Protein AF-A0A150IPW1-F1 (afdb_monomer_lite)

Secondary structure (DSSP, 8-state):
-PEEEEEEEEEEE-TT---HHHHHHHHHHHHHHHHHHHTT--TT--HHHHHHTT-HHHHHHHHHHHHHHHHHHHHS-S---EEEETTTEEEE-EEEEEEEEEE-SSS-EEEEEEEEEEEEEEEEE-SSEEEEEE-TT---EEEEESS-TTTTEEEEEE-

pLDDT: mean 78.77, std 11.27, range [52.78, 92.62]

Structure (mmCIF, N/CA/C/O backbone):
data_AF-A0A150IPW1-F1
#
_entry.id   AF-A0A150IPW1-F1
#
loop_
_atom_site.group_PDB
_atom_site.id
_atom_site.type_symbol
_atom_site.label_atom_id
_atom_site.label_alt_id
_atom_site.label_comp_id
_atom_site.label_asym_id
_atom_site.label_entity_id
_atom_site.label_seq_id
_atom_site.pdbx_PDB_ins_code
_atom_site.Cartn_x
_atom_site.Cartn_y
_atom_site.Cartn_z
_atom_site.occupancy
_atom_site.B_iso_or_equiv
_atom_site.auth_seq_id
_atom_site.auth_comp_id
_atom_site.auth_asym_id
_atom_site.auth_atom_id
_atom_site.pdbx_PDB_model_num
ATOM 1 N N . MET A 1 1 ? 1.765 9.996 -29.558 1.00 56.78 1 MET A N 1
ATOM 2 C CA . MET A 1 1 ? 1.864 10.833 -28.348 1.00 56.78 1 MET A CA 1
ATOM 3 C C . MET A 1 1 ? 2.289 9.895 -27.241 1.00 56.78 1 MET A C 1
ATOM 5 O O . MET A 1 1 ? 1.583 8.920 -27.007 1.00 56.78 1 MET A O 1
ATOM 9 N N . ASP A 1 2 ? 3.476 10.109 -26.688 1.00 58.66 2 ASP A N 1
ATOM 10 C CA . ASP A 1 2 ? 4.052 9.239 -25.663 1.00 58.66 2 ASP A CA 1
ATOM 11 C C . ASP A 1 2 ? 3.204 9.329 -24.389 1.00 58.66 2 ASP A C 1
ATOM 13 O O . ASP A 1 2 ? 2.914 10.430 -23.921 1.00 58.66 2 ASP A O 1
ATOM 17 N N . LYS A 1 3 ? 2.760 8.182 -23.863 1.00 66.31 3 LYS A N 1
ATOM 18 C CA . LYS A 1 3 ? 1.905 8.120 -22.671 1.00 66.31 3 LYS A CA 1
ATOM 19 C C . LYS A 1 3 ? 2.767 7.882 -21.440 1.00 66.31 3 LYS A C 1
ATOM 21 O O . LYS A 1 3 ? 3.533 6.916 -21.414 1.00 66.31 3 LYS A O 1
ATOM 26 N N . ILE A 1 4 ? 2.628 8.734 -20.427 1.00 69.56 4 ILE A N 1
ATOM 27 C CA . ILE A 1 4 ? 3.291 8.516 -19.139 1.00 69.56 4 ILE A CA 1
ATOM 28 C C . ILE A 1 4 ? 2.488 7.465 -18.391 1.00 69.56 4 ILE A C 1
ATOM 30 O O . ILE A 1 4 ? 1.262 7.573 -18.271 1.00 69.56 4 ILE A O 1
ATOM 34 N N . ILE A 1 5 ? 3.181 6.461 -17.871 1.00 71.56 5 ILE A N 1
ATOM 35 C CA . ILE A 1 5 ? 2.566 5.456 -17.021 1.00 71.56 5 ILE A CA 1
ATOM 36 C C . ILE A 1 5 ? 3.050 5.569 -15.586 1.00 71.56 5 ILE A C 1
ATOM 38 O O . ILE A 1 5 ? 4.185 5.958 -15.311 1.00 71.56 5 ILE A O 1
ATOM 42 N N . ARG A 1 6 ? 2.161 5.200 -14.666 1.00 73.81 6 ARG A N 1
ATOM 43 C CA . ARG A 1 6 ? 2.522 4.942 -13.275 1.00 73.81 6 ARG A CA 1
ATOM 44 C C . ARG A 1 6 ? 2.499 3.455 -13.022 1.00 73.81 6 ARG A C 1
ATOM 46 O O . ARG A 1 6 ? 1.514 2.825 -13.381 1.00 73.81 6 ARG A O 1
ATOM 53 N N . LEU A 1 7 ? 3.557 2.937 -12.415 1.00 76.25 7 LEU A N 1
ATOM 54 C CA . LEU A 1 7 ? 3.604 1.570 -11.904 1.00 76.25 7 LEU A CA 1
ATOM 55 C C . LEU A 1 7 ? 3.511 1.629 -10.394 1.00 76.25 7 LEU A C 1
ATOM 57 O O . LEU A 1 7 ? 4.289 2.372 -9.794 1.00 76.25 7 LEU A O 1
ATOM 61 N N . SER A 1 8 ? 2.586 0.865 -9.820 1.00 75.62 8 SER A N 1
ATOM 62 C CA . SER A 1 8 ? 2.391 0.788 -8.375 1.00 75.62 8 SER A CA 1
ATOM 63 C C . SER A 1 8 ? 2.956 -0.519 -7.816 1.00 75.62 8 SER A C 1
ATOM 65 O O . SER A 1 8 ? 2.788 -1.561 -8.442 1.00 75.62 8 SER A O 1
ATOM 67 N N . LYS A 1 9 ? 3.594 -0.473 -6.641 1.00 80.88 9 LYS A N 1
ATOM 68 C CA . LYS A 1 9 ? 3.971 -1.654 -5.847 1.00 80.88 9 LYS A CA 1
ATOM 69 C C . LYS A 1 9 ? 3.305 -1.570 -4.479 1.00 80.88 9 LYS A C 1
ATOM 71 O O . LYS A 1 9 ? 3.422 -0.543 -3.805 1.00 80.88 9 LYS A O 1
ATOM 76 N N . CYS A 1 10 ? 2.644 -2.650 -4.077 1.00 83.94 10 CYS A N 1
ATOM 77 C CA . CYS A 1 10 ? 2.039 -2.786 -2.755 1.00 83.94 10 CYS A CA 1
ATOM 78 C C . CYS A 1 10 ? 2.985 -3.548 -1.819 1.00 83.94 10 CYS A C 1
ATOM 80 O O . CYS A 1 10 ? 3.510 -4.601 -2.185 1.00 83.94 10 CYS A O 1
ATOM 82 N N . ILE A 1 11 ? 3.197 -3.019 -0.615 1.00 86.31 11 ILE A N 1
ATOM 83 C CA . ILE A 1 11 ? 3.990 -3.662 0.437 1.00 86.31 11 ILE A CA 1
ATOM 84 C C . ILE A 1 11 ? 3.120 -3.792 1.670 1.00 86.31 11 ILE A C 1
ATOM 86 O O . ILE A 1 11 ? 2.723 -2.786 2.257 1.00 86.31 11 ILE A O 1
ATOM 90 N N . GLU A 1 12 ? 2.846 -5.030 2.057 1.00 89.19 12 GLU A N 1
ATOM 91 C CA . GLU A 1 12 ? 2.104 -5.328 3.271 1.00 89.19 12 GLU A CA 1
ATOM 92 C C . GLU A 1 12 ? 3.043 -5.300 4.483 1.00 89.19 12 GLU A C 1
ATOM 94 O O . GLU A 1 12 ? 4.062 -5.992 4.526 1.00 89.19 12 GLU A O 1
ATOM 99 N N . LEU A 1 13 ? 2.685 -4.495 5.478 1.00 91.25 13 LEU A N 1
ATOM 100 C CA . LEU A 1 13 ? 3.299 -4.465 6.793 1.00 91.25 13 LEU A CA 1
ATOM 101 C C . LEU A 1 13 ? 2.331 -5.060 7.809 1.00 91.25 13 LEU A C 1
ATOM 103 O O . LEU A 1 13 ? 1.202 -4.594 7.959 1.00 91.25 13 LEU A O 1
ATOM 107 N N . ASN A 1 14 ? 2.807 -6.050 8.552 1.00 92.62 14 ASN A N 1
ATOM 108 C CA . ASN A 1 14 ? 2.062 -6.684 9.627 1.00 92.62 14 ASN A CA 1
ATOM 109 C C . ASN A 1 14 ? 3.002 -7.009 10.797 1.00 92.62 14 ASN A C 1
ATOM 111 O O . ASN A 1 14 ? 4.225 -6.858 10.710 1.00 92.62 14 ASN A O 1
ATOM 115 N N . GLN A 1 15 ? 2.432 -7.490 11.898 1.00 89.81 15 GLN A N 1
ATOM 116 C CA . GLN A 1 15 ? 3.176 -7.806 13.123 1.00 89.81 15 GLN A CA 1
ATOM 117 C C . GLN A 1 15 ? 4.292 -8.853 12.959 1.00 89.81 15 GLN A C 1
ATOM 119 O O . GLN A 1 15 ? 5.181 -8.929 13.804 1.00 89.81 15 GLN A O 1
ATOM 124 N N . ASN A 1 16 ? 4.260 -9.661 11.895 1.00 91.69 16 ASN A N 1
ATOM 125 C CA . ASN A 1 16 ? 5.205 -10.756 11.678 1.00 91.69 16 ASN A CA 1
ATOM 126 C C . ASN A 1 16 ? 6.414 -10.347 10.824 1.00 91.69 16 ASN A C 1
ATOM 128 O O . ASN A 1 16 ? 7.266 -11.192 10.535 1.00 91.69 16 ASN A O 1
ATOM 132 N N . ILE A 1 17 ? 6.504 -9.081 10.404 1.00 90.00 17 ILE A N 1
ATOM 133 C CA . ILE A 1 17 ? 7.555 -8.629 9.496 1.00 90.00 17 ILE A CA 1
ATOM 134 C C . ILE A 1 17 ? 8.944 -8.738 10.143 1.00 90.00 17 ILE A C 1
ATOM 136 O O . ILE A 1 17 ? 9.175 -8.273 11.257 1.00 90.00 17 ILE A O 1
ATOM 140 N N . GLN A 1 18 ? 9.877 -9.376 9.433 1.00 89.88 18 GLN A N 1
ATOM 141 C CA . GLN A 1 18 ? 11.227 -9.671 9.941 1.00 89.88 18 GLN A CA 1
ATOM 142 C C . GLN A 1 18 ? 12.284 -8.672 9.457 1.00 89.88 18 GLN A C 1
ATOM 144 O O . GLN A 1 18 ? 13.414 -8.675 9.939 1.00 89.88 18 GLN A O 1
ATOM 149 N N . ILE A 1 19 ? 11.942 -7.820 8.486 1.00 89.06 19 ILE A N 1
ATOM 150 C CA . ILE A 1 19 ? 12.855 -6.815 7.942 1.00 89.06 19 ILE A CA 1
ATOM 151 C C . ILE A 1 19 ? 12.887 -5.628 8.921 1.00 89.06 19 ILE A C 1
ATOM 153 O O . ILE A 1 19 ? 11.866 -4.952 9.063 1.00 89.06 19 ILE A O 1
ATOM 157 N N . PRO A 1 20 ? 14.027 -5.315 9.574 1.00 88.56 20 PRO A N 1
ATOM 158 C CA . PRO A 1 20 ? 14.057 -4.360 10.689 1.00 88.56 20 PRO A CA 1
ATOM 159 C C . PRO A 1 20 ? 13.527 -2.960 10.352 1.00 88.56 20 PRO A C 1
ATOM 161 O O . PRO A 1 20 ? 12.839 -2.341 11.162 1.00 88.56 20 PRO A O 1
A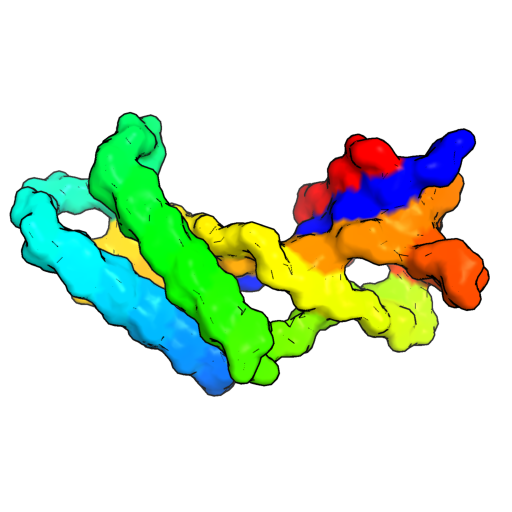TOM 164 N N . ALA A 1 21 ? 13.811 -2.457 9.146 1.00 85.94 21 ALA A N 1
ATOM 165 C CA . ALA A 1 21 ? 13.347 -1.138 8.717 1.00 85.94 21 ALA A CA 1
ATOM 166 C C . ALA A 1 21 ? 11.816 -1.092 8.544 1.00 85.94 21 ALA A C 1
ATOM 168 O O . ALA A 1 21 ? 11.158 -0.170 9.027 1.00 85.94 21 ALA A O 1
ATOM 169 N N . GLN A 1 22 ? 11.244 -2.137 7.940 1.00 88.56 22 GLN A N 1
ATOM 170 C CA . GLN A 1 22 ? 9.799 -2.305 7.786 1.00 88.56 22 GLN A CA 1
ATOM 171 C C . GLN A 1 22 ? 9.113 -2.534 9.140 1.00 88.56 22 GLN A C 1
ATOM 173 O O . GLN A 1 22 ? 8.045 -1.981 9.387 1.00 88.56 22 GLN A O 1
ATOM 178 N N . GLN A 1 23 ? 9.755 -3.268 10.054 1.00 90.56 23 GLN A N 1
ATOM 179 C CA . GLN A 1 23 ? 9.259 -3.487 11.413 1.00 90.56 23 GLN A CA 1
ATOM 180 C C . GLN A 1 23 ? 9.208 -2.189 12.228 1.00 90.56 23 GLN A C 1
ATOM 182 O O . GLN A 1 23 ? 8.222 -1.915 12.909 1.00 90.56 23 GLN A O 1
ATOM 187 N N . SER A 1 24 ? 10.253 -1.363 12.140 1.00 89.12 24 SER A N 1
ATOM 188 C CA . SER A 1 24 ? 10.293 -0.048 12.790 1.00 89.12 24 SER A CA 1
ATOM 189 C C . SER A 1 24 ? 9.176 0.869 12.280 1.00 89.12 24 SER A C 1
ATOM 191 O O . SER A 1 24 ? 8.467 1.502 13.0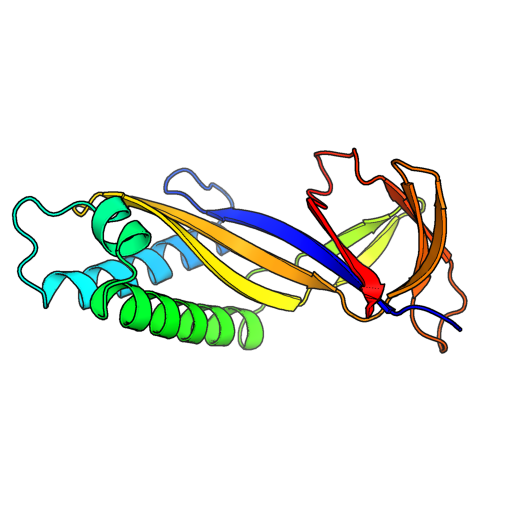71 1.00 89.12 24 SER A O 1
ATOM 193 N N . LEU A 1 25 ? 8.966 0.886 10.958 1.00 89.69 25 LEU A N 1
ATOM 194 C CA . LEU A 1 25 ? 7.871 1.632 10.344 1.00 89.69 25 LEU A CA 1
ATOM 195 C C . LEU A 1 25 ? 6.505 1.117 10.815 1.00 89.69 25 LEU A C 1
ATOM 197 O O . LEU A 1 25 ? 5.689 1.917 11.267 1.00 89.69 25 LEU A O 1
ATOM 201 N N . TYR A 1 26 ? 6.282 -0.200 10.782 1.00 91.19 26 TYR A N 1
ATOM 202 C CA . TYR A 1 26 ? 5.059 -0.834 11.279 1.00 91.19 26 TYR A CA 1
ATOM 203 C C . TYR A 1 26 ? 4.752 -0.414 12.721 1.00 91.19 26 TYR A C 1
ATOM 205 O O . TYR A 1 26 ? 3.692 0.150 12.986 1.00 91.19 26 TYR A O 1
ATOM 213 N N . ASN A 1 27 ? 5.704 -0.602 13.639 1.00 90.56 27 ASN A N 1
ATOM 214 C CA . ASN A 1 27 ? 5.529 -0.274 15.056 1.00 90.56 27 ASN A CA 1
ATOM 215 C C . ASN A 1 27 ? 5.138 1.192 15.267 1.00 90.56 27 ASN A C 1
ATOM 217 O O . ASN A 1 27 ? 4.308 1.507 16.118 1.00 90.56 27 ASN A O 1
ATOM 221 N N . THR A 1 28 ? 5.722 2.092 14.479 1.00 90.31 28 THR A N 1
ATOM 222 C CA . THR A 1 28 ? 5.420 3.516 14.592 1.00 90.31 28 THR A CA 1
ATOM 223 C C . THR A 1 28 ? 4.009 3.836 14.104 1.00 90.31 28 THR A C 1
ATOM 225 O O . THR A 1 28 ? 3.262 4.516 14.803 1.00 90.31 28 THR A O 1
ATOM 228 N N . LEU A 1 29 ? 3.605 3.296 12.951 1.00 90.12 29 LEU A N 1
ATOM 229 C CA . LEU A 1 29 ? 2.257 3.503 12.413 1.00 90.12 29 LEU A CA 1
ATOM 230 C C . LEU A 1 29 ? 1.173 2.910 13.329 1.00 90.12 29 LEU A C 1
ATOM 232 O O . LEU A 1 29 ? 0.139 3.542 13.539 1.00 90.12 29 LEU A O 1
ATOM 236 N N . ILE A 1 30 ? 1.424 1.743 13.932 1.00 90.25 30 ILE A N 1
ATOM 237 C CA . ILE A 1 30 ? 0.534 1.138 14.938 1.00 90.25 30 ILE A CA 1
ATOM 238 C C . ILE A 1 30 ? 0.366 2.034 16.166 1.00 90.25 30 ILE A C 1
ATOM 240 O O . ILE A 1 30 ? -0.735 2.133 16.712 1.00 90.25 30 ILE A O 1
ATOM 244 N N . ASN A 1 31 ? 1.437 2.685 16.617 1.00 89.19 31 ASN A N 1
ATOM 245 C CA . ASN A 1 31 ? 1.361 3.593 17.757 1.00 89.19 31 ASN A CA 1
ATOM 246 C C . ASN A 1 31 ? 0.513 4.830 17.439 1.00 89.19 31 ASN A C 1
ATOM 248 O O . ASN A 1 31 ? -0.340 5.189 18.248 1.00 89.19 31 ASN A O 1
ATOM 252 N N . GLU A 1 32 ? 0.684 5.432 16.260 1.00 87.88 32 GLU A N 1
ATOM 253 C CA . GLU A 1 32 ? -0.135 6.574 15.825 1.00 87.88 32 GLU A CA 1
ATOM 254 C C . GLU A 1 32 ? -1.617 6.200 15.703 1.00 87.88 32 GLU A C 1
ATOM 256 O O . GLU A 1 32 ? -2.487 6.909 16.216 1.00 87.88 32 GLU A O 1
ATOM 261 N N . LEU A 1 33 ? -1.906 5.035 15.105 1.00 87.50 33 LEU A N 1
ATOM 262 C CA . LEU A 1 33 ? -3.253 4.461 15.065 1.00 87.50 33 LEU A CA 1
ATOM 263 C C . LEU A 1 33 ? -3.849 4.377 16.469 1.00 87.50 33 LEU A C 1
ATOM 265 O O . LEU A 1 33 ? -4.919 4.926 16.724 1.00 87.50 33 LEU A O 1
ATOM 269 N N . ARG A 1 34 ? -3.135 3.736 17.399 1.00 85.56 34 ARG A N 1
ATOM 270 C CA . ARG A 1 34 ? -3.598 3.512 18.772 1.00 85.56 34 ARG A CA 1
ATOM 271 C C . ARG A 1 34 ? -3.880 4.810 19.519 1.00 85.56 34 ARG A C 1
ATOM 273 O O . ARG A 1 34 ? -4.896 4.895 20.210 1.00 85.56 34 ARG A O 1
ATOM 280 N N . VAL A 1 35 ? -2.991 5.797 19.406 1.00 84.69 35 VAL A N 1
ATOM 281 C CA . VAL A 1 35 ? -3.149 7.104 20.061 1.00 84.69 35 VAL A CA 1
ATOM 282 C C . VAL A 1 35 ? -4.404 7.797 19.552 1.00 84.69 35 VAL A C 1
ATOM 284 O O . VAL A 1 35 ? -5.233 8.213 20.361 1.00 84.69 35 VAL A O 1
ATOM 287 N N . GLY A 1 36 ? -4.578 7.869 18.231 1.00 81.31 36 GLY A N 1
ATOM 288 C CA . GLY A 1 36 ? -5.750 8.515 17.651 1.00 81.31 36 GLY A CA 1
ATOM 289 C C . GLY A 1 36 ? -7.046 7.815 18.063 1.00 81.31 36 GLY A C 1
ATOM 290 O O . GLY A 1 36 ? -7.988 8.451 18.515 1.00 81.31 36 GLY A O 1
ATOM 291 N N . ILE A 1 37 ? -7.062 6.488 18.014 1.00 80.50 37 ILE A N 1
ATOM 292 C CA . ILE A 1 37 ? -8.214 5.634 18.319 1.00 80.50 37 ILE A CA 1
ATOM 293 C C . ILE A 1 37 ? -8.642 5.677 19.789 1.00 80.50 37 ILE A C 1
ATOM 295 O O . ILE A 1 37 ? -9.838 5.739 20.085 1.00 80.50 37 ILE A O 1
ATOM 299 N N . SER A 1 38 ? -7.682 5.671 20.718 1.00 76.38 38 SER A N 1
ATOM 300 C CA . SER A 1 38 ? -7.964 5.673 22.162 1.00 76.38 38 SER A CA 1
ATOM 301 C C . SER A 1 38 ? -8.744 6.920 22.602 1.00 76.38 38 SER A C 1
ATOM 303 O O . SER A 1 38 ? -9.448 6.881 23.610 1.00 76.38 38 SER A O 1
ATOM 305 N N . GLY A 1 39 ? -8.678 8.010 21.829 1.00 72.50 39 GLY A N 1
ATOM 306 C CA . GLY A 1 39 ? -9.448 9.232 22.061 1.00 72.50 39 GLY A CA 1
ATOM 307 C C . GLY A 1 39 ? -10.947 9.137 21.740 1.00 72.50 39 GLY A C 1
ATOM 308 O O . GLY A 1 39 ? -11.686 10.056 22.086 1.00 72.50 39 GLY A O 1
ATOM 309 N N . HIS A 1 40 ? -11.423 8.056 21.107 1.00 72.19 40 HIS A N 1
ATOM 310 C CA . HIS A 1 40 ? -12.754 8.007 20.484 1.00 72.19 40 HIS A CA 1
ATOM 311 C C . HIS A 1 40 ? -13.759 7.007 21.088 1.00 72.19 40 HIS A C 1
ATOM 313 O O . HIS A 1 40 ? -14.722 6.687 20.408 1.00 72.19 40 HIS A O 1
ATOM 319 N N . ASN A 1 41 ? -13.585 6.520 22.329 1.00 69.56 41 ASN A N 1
ATOM 320 C CA . ASN A 1 41 ? -14.501 5.584 23.031 1.00 69.56 41 ASN A CA 1
ATOM 321 C C . ASN A 1 41 ? -15.271 4.611 22.102 1.00 69.56 41 ASN A C 1
ATOM 323 O O . ASN A 1 41 ? -16.463 4.773 21.842 1.00 69.56 41 ASN A O 1
ATOM 327 N N . LEU A 1 42 ? -14.565 3.601 21.591 1.00 75.44 42 LEU A N 1
ATOM 328 C CA . LEU A 1 42 ? -15.018 2.754 20.481 1.00 75.44 42 LEU A CA 1
ATOM 329 C C . LEU A 1 42 ? -15.493 1.363 20.926 1.00 75.44 42 LEU A C 1
ATOM 331 O O . LEU A 1 42 ? -15.278 0.374 20.226 1.00 75.44 42 LEU A O 1
ATOM 335 N N . VAL A 1 43 ? -16.118 1.265 22.103 1.00 73.94 43 VAL A N 1
ATOM 336 C CA . VAL A 1 43 ? -16.604 -0.013 22.650 1.00 73.94 43 VAL A CA 1
ATOM 337 C C . VAL A 1 43 ? -17.504 -0.722 21.629 1.00 73.94 43 VAL A C 1
ATOM 339 O O . VAL A 1 43 ? -18.478 -0.148 21.150 1.00 73.94 43 VAL A O 1
ATOM 342 N N . ASN A 1 44 ? -17.176 -1.978 21.310 1.00 71.50 44 ASN A N 1
ATOM 343 C CA . ASN A 1 44 ? -17.851 -2.824 20.313 1.00 71.50 44 ASN A CA 1
ATOM 344 C C . ASN A 1 44 ? -17.823 -2.308 18.860 1.00 71.50 44 ASN A C 1
ATOM 346 O O . ASN A 1 44 ? -18.568 -2.821 18.025 1.00 71.50 44 ASN A O 1
ATOM 350 N N . SER A 1 45 ? -16.982 -1.326 18.533 1.00 76.25 45 SER A N 1
ATOM 351 C CA . SER A 1 45 ? -16.746 -0.950 17.138 1.00 76.25 45 SER A CA 1
ATOM 352 C C . SER A 1 45 ? -15.778 -1.928 16.463 1.00 76.25 45 SER A C 1
ATOM 354 O O . SER A 1 45 ? -15.022 -2.628 17.129 1.00 76.25 45 SER A O 1
ATOM 356 N N . THR A 1 46 ? -15.751 -1.960 15.132 1.00 83.81 46 THR A N 1
ATOM 357 C CA . THR A 1 46 ? -14.752 -2.678 14.316 1.00 83.81 46 THR A CA 1
ATOM 358 C C . THR A 1 46 ? -14.215 -1.725 13.259 1.00 83.81 46 THR A C 1
ATOM 360 O O . THR A 1 46 ? -15.005 -0.978 12.676 1.00 83.81 46 THR A O 1
ATOM 363 N N . TRP A 1 47 ? -12.907 -1.742 12.989 1.00 85.75 47 TRP A N 1
ATOM 364 C CA . TRP A 1 47 ? -12.281 -0.843 12.011 1.00 85.75 47 TRP A CA 1
ATOM 365 C C . TRP A 1 47 ? -12.983 -0.874 10.645 1.00 85.75 47 TRP A C 1
ATOM 367 O O . TRP A 1 47 ? -13.311 0.172 10.084 1.00 85.75 47 TRP A O 1
ATOM 377 N N . GLU A 1 48 ? -13.322 -2.077 10.180 1.00 87.50 48 GLU A N 1
ATOM 378 C CA . GLU A 1 48 ? -14.010 -2.325 8.911 1.00 87.50 48 GLU A CA 1
ATOM 379 C C . GLU A 1 48 ? -15.344 -1.564 8.780 1.00 87.50 48 GLU A C 1
ATOM 381 O O . GLU A 1 48 ? -15.682 -1.071 7.706 1.00 87.50 48 GLU A O 1
ATOM 386 N N . LEU A 1 49 ? -16.088 -1.371 9.878 1.00 87.00 49 LEU A N 1
ATOM 387 C CA . LEU A 1 49 ? -17.319 -0.568 9.863 1.00 87.00 49 LEU A CA 1
ATOM 388 C C . LEU A 1 49 ? -17.021 0.912 9.608 1.00 87.00 49 LEU A C 1
ATOM 390 O O . LEU A 1 49 ? -17.689 1.536 8.785 1.00 87.00 49 LEU A O 1
ATOM 394 N N . HIS A 1 50 ? -16.012 1.476 10.276 1.00 88.06 50 HIS A N 1
ATOM 395 C CA . HIS A 1 50 ? -15.626 2.876 10.084 1.00 88.06 50 HIS A CA 1
ATOM 396 C C . HIS A 1 50 ? -15.089 3.142 8.677 1.00 88.06 50 HIS A C 1
ATOM 398 O O . HIS A 1 50 ? -15.401 4.182 8.092 1.00 88.06 50 HIS A O 1
ATOM 404 N N . LYS A 1 51 ? -14.335 2.182 8.131 1.00 88.75 51 LYS A N 1
ATOM 405 C CA . LYS A 1 51 ? -13.850 2.185 6.750 1.00 88.75 51 LYS A CA 1
ATOM 406 C C . LYS A 1 51 ? -15.012 2.160 5.756 1.00 88.75 51 LYS A C 1
ATOM 408 O O . LYS A 1 51 ? -15.129 3.072 4.941 1.00 88.75 51 LYS A O 1
ATOM 413 N N . ASN A 1 52 ? -15.924 1.192 5.880 1.00 89.81 52 ASN A N 1
ATOM 414 C CA . ASN A 1 52 ? -17.069 1.041 4.973 1.00 89.81 52 ASN A CA 1
ATOM 415 C C . ASN A 1 52 ? -18.052 2.216 5.034 1.00 89.81 52 ASN A C 1
ATOM 417 O O . ASN A 1 52 ? -18.620 2.607 4.018 1.00 89.81 52 ASN A O 1
ATOM 421 N N . GLN A 1 53 ? -18.237 2.811 6.213 1.00 91.00 53 GLN A N 1
ATOM 422 C CA . GLN A 1 53 ? -19.091 3.988 6.397 1.00 91.00 53 GLN A CA 1
ATOM 423 C C . GLN A 1 53 ? -18.370 5.312 6.109 1.00 91.00 53 GLN A C 1
ATOM 425 O O . GLN A 1 53 ? -19.004 6.366 6.154 1.00 91.00 53 GLN A O 1
ATOM 430 N N . ASN A 1 54 ? -17.065 5.277 5.819 1.00 88.88 54 ASN A N 1
ATOM 431 C CA . ASN A 1 54 ? -16.225 6.447 5.573 1.00 88.88 54 ASN A CA 1
ATOM 432 C C . ASN A 1 54 ? -16.407 7.542 6.645 1.00 88.88 54 ASN A C 1
ATOM 434 O O . ASN A 1 54 ? -16.669 8.713 6.341 1.00 88.88 54 ASN A O 1
ATOM 438 N N . THR A 1 55 ? -16.330 7.138 7.914 1.00 90.19 55 THR A N 1
ATOM 439 C CA . THR A 1 55 ? -16.559 8.032 9.057 1.00 90.19 55 THR A CA 1
ATOM 440 C C . THR A 1 55 ? -15.478 9.110 9.159 1.00 90.19 55 THR A C 1
ATOM 442 O O . THR A 1 55 ? -14.375 8.969 8.628 1.00 90.19 55 THR A O 1
ATOM 445 N N . ASP A 1 56 ? -15.760 10.197 9.881 1.00 89.31 56 ASP A N 1
ATOM 446 C CA . ASP A 1 56 ? -14.774 11.269 10.088 1.00 89.31 56 ASP A CA 1
ATOM 447 C C . ASP A 1 56 ? -13.535 10.776 10.841 1.00 89.31 56 ASP A C 1
ATOM 449 O O . ASP A 1 56 ? -12.416 11.180 10.526 1.00 89.31 56 ASP A O 1
ATOM 453 N N . LEU A 1 57 ? -13.722 9.824 11.761 1.00 86.56 57 LEU A N 1
ATOM 454 C CA . LEU A 1 57 ? -12.631 9.110 12.417 1.00 86.56 57 LEU A CA 1
ATOM 455 C C . LEU A 1 57 ? -11.710 8.428 11.396 1.00 86.56 57 LEU A C 1
ATOM 457 O O . LEU A 1 57 ? -10.499 8.646 11.414 1.00 86.56 57 LEU A O 1
ATOM 461 N N . TYR A 1 58 ? -12.286 7.637 10.485 1.00 88.56 58 TYR A N 1
ATOM 462 C CA . TYR A 1 58 ? -11.532 6.932 9.448 1.00 88.56 58 TYR A CA 1
ATOM 463 C C . TYR A 1 58 ? -10.757 7.906 8.551 1.00 88.56 58 TYR A C 1
ATOM 465 O O . TYR A 1 58 ? -9.562 7.713 8.318 1.00 88.56 58 TYR A O 1
ATOM 473 N N . LYS A 1 59 ? -11.399 8.992 8.101 1.00 90.44 59 LYS A N 1
ATOM 474 C CA . LYS A 1 59 ? -10.754 10.023 7.270 1.00 90.44 59 LYS A CA 1
ATOM 475 C C . LYS A 1 59 ? -9.604 10.716 7.998 1.00 90.44 59 LYS A C 1
ATOM 477 O O . LYS A 1 59 ? -8.532 10.893 7.415 1.00 90.44 59 LYS A O 1
ATOM 482 N N . SER A 1 60 ? -9.818 11.095 9.259 1.00 89.00 60 SER A N 1
ATOM 483 C CA . SER A 1 60 ? -8.821 11.796 10.073 1.00 89.00 60 SER A CA 1
ATOM 484 C C . SER A 1 60 ? -7.595 10.920 10.318 1.00 89.00 60 SER A C 1
ATOM 486 O O . SER A 1 60 ? -6.474 11.350 10.055 1.00 89.00 60 SER A O 1
ATOM 488 N N . LEU A 1 61 ? -7.799 9.669 10.744 1.00 88.19 61 LEU A N 1
ATOM 489 C CA . LEU A 1 61 ? -6.706 8.722 10.975 1.00 88.19 61 LEU A CA 1
ATOM 490 C C . LEU A 1 61 ? -5.960 8.391 9.684 1.00 88.19 61 LEU A C 1
ATOM 492 O O . LEU A 1 61 ? -4.734 8.423 9.664 1.00 88.19 61 LEU A O 1
ATOM 496 N N . THR A 1 62 ? -6.679 8.142 8.587 1.00 90.25 62 THR A N 1
ATOM 497 C CA . THR A 1 62 ? -6.055 7.877 7.281 1.00 90.25 62 THR A CA 1
ATOM 498 C C . THR A 1 62 ? -5.176 9.045 6.841 1.00 90.25 62 THR A C 1
ATOM 500 O O . THR A 1 62 ? -4.056 8.834 6.378 1.00 90.25 62 THR A O 1
ATOM 503 N N . THR A 1 63 ? -5.653 10.280 7.009 1.00 91.12 63 THR A N 1
ATOM 504 C CA . THR A 1 63 ? -4.891 11.490 6.667 1.00 91.12 63 THR A CA 1
ATOM 505 C C . THR A 1 63 ? -3.626 11.599 7.514 1.00 91.12 63 THR A C 1
ATOM 507 O O . THR A 1 63 ? -2.539 11.815 6.976 1.00 91.12 63 THR A O 1
ATOM 510 N N . GLU A 1 64 ? -3.752 11.406 8.825 1.00 89.88 64 GLU A N 1
ATOM 511 C CA . GLU A 1 64 ? -2.634 11.545 9.754 1.00 89.88 64 GLU A CA 1
ATOM 512 C C . GLU A 1 64 ? -1.570 10.464 9.542 1.00 89.88 64 GLU A C 1
ATOM 514 O O . GLU A 1 64 ? -0.383 10.772 9.441 1.00 89.88 64 GLU A O 1
ATOM 519 N N . LEU A 1 65 ? -1.981 9.210 9.348 1.00 90.62 65 LEU A N 1
ATOM 520 C CA . LEU A 1 65 ? -1.057 8.126 9.028 1.00 90.62 65 LEU A CA 1
ATOM 521 C C . LEU A 1 65 ? -0.310 8.387 7.724 1.00 90.62 65 LEU A C 1
ATOM 523 O O . LEU A 1 65 ? 0.907 8.216 7.673 1.00 90.62 65 LEU A O 1
ATOM 527 N N . ASN A 1 66 ? -1.012 8.827 6.675 1.00 92.31 66 ASN A N 1
ATOM 528 C CA . ASN A 1 66 ? -0.374 9.168 5.405 1.00 92.31 66 ASN A CA 1
ATOM 529 C C . ASN A 1 66 ? 0.650 10.299 5.575 1.00 92.31 66 ASN A C 1
ATOM 531 O O . ASN A 1 66 ? 1.732 10.234 4.994 1.00 92.31 66 ASN A O 1
ATOM 535 N N . ARG A 1 67 ? 0.352 11.303 6.409 1.00 90.69 67 ARG A N 1
ATOM 536 C CA . ARG A 1 67 ? 1.275 12.398 6.745 1.00 90.69 67 ARG A CA 1
ATOM 537 C C . ARG A 1 67 ? 2.521 11.889 7.473 1.00 90.69 67 ARG A C 1
ATOM 539 O O . ARG A 1 67 ? 3.635 12.283 7.118 1.00 90.69 67 ARG A O 1
ATOM 546 N N . VAL A 1 68 ? 2.345 11.024 8.472 1.00 88.94 68 VAL A N 1
ATOM 547 C CA . VAL A 1 68 ? 3.443 10.418 9.241 1.00 88.94 68 VAL A CA 1
ATOM 548 C C . VAL A 1 68 ? 4.317 9.549 8.338 1.00 88.94 68 VAL A C 1
ATOM 550 O O . VAL A 1 68 ? 5.530 9.764 8.279 1.00 88.94 68 VAL A O 1
ATOM 553 N N . ALA A 1 69 ? 3.713 8.635 7.575 1.00 88.81 69 ALA A N 1
ATOM 554 C CA . ALA A 1 69 ? 4.423 7.756 6.650 1.00 88.81 69 ALA A CA 1
ATOM 555 C C . ALA A 1 69 ? 5.191 8.545 5.587 1.00 88.81 69 ALA A C 1
ATOM 557 O O . ALA A 1 69 ? 6.375 8.290 5.378 1.00 88.81 69 ALA A O 1
ATOM 558 N N . PHE A 1 70 ? 4.563 9.555 4.974 1.00 87.31 70 PHE A N 1
ATOM 559 C CA . PHE A 1 70 ? 5.228 10.442 4.021 1.00 87.31 70 PHE A CA 1
ATOM 560 C C . PHE A 1 70 ? 6.460 11.106 4.645 1.00 87.31 70 PHE A C 1
ATOM 562 O O . PHE A 1 70 ? 7.547 11.074 4.072 1.00 87.31 70 PHE A O 1
ATOM 569 N N . GLY A 1 71 ? 6.317 11.659 5.854 1.00 85.00 71 GLY A N 1
ATOM 570 C CA . GLY A 1 71 ? 7.429 12.264 6.582 1.00 85.00 71 GLY A CA 1
ATOM 571 C C . GLY A 1 71 ? 8.567 11.281 6.870 1.00 85.00 71 GLY A C 1
ATOM 572 O O . GLY A 1 71 ? 9.731 11.648 6.721 1.00 85.00 71 GLY A O 1
ATOM 573 N N . MET A 1 72 ? 8.253 10.043 7.251 1.00 82.38 72 MET A N 1
ATOM 574 C CA . MET A 1 72 ? 9.247 9.010 7.563 1.00 82.38 72 MET A CA 1
ATOM 575 C C . MET A 1 72 ? 9.972 8.490 6.326 1.00 82.38 72 MET A C 1
ATOM 577 O O . MET A 1 72 ? 11.187 8.314 6.369 1.00 82.38 72 MET A O 1
ATOM 581 N N . LEU A 1 73 ? 9.242 8.281 5.234 1.00 82.75 73 LEU A N 1
ATOM 582 C CA . LEU A 1 73 ? 9.776 7.750 3.981 1.00 82.75 73 LEU A CA 1
ATOM 583 C C . LEU A 1 73 ? 10.557 8.800 3.183 1.00 82.75 73 LEU A C 1
ATOM 585 O O . LEU A 1 73 ? 11.481 8.443 2.464 1.00 82.75 73 LEU A O 1
ATOM 589 N N . GLN A 1 74 ? 10.240 10.093 3.330 1.00 73.69 74 GLN A N 1
ATOM 590 C CA . GLN A 1 74 ? 11.040 11.165 2.726 1.00 73.69 74 GLN A CA 1
ATOM 591 C C . GLN A 1 74 ? 12.299 11.518 3.526 1.00 73.69 74 GLN A C 1
ATOM 593 O O . GLN A 1 74 ? 13.320 11.859 2.934 1.00 73.69 74 GLN A O 1
ATOM 598 N N . ARG A 1 75 ? 12.235 11.505 4.867 1.00 63.84 75 ARG A N 1
ATOM 599 C CA . ARG A 1 75 ? 13.362 11.928 5.725 1.00 63.84 75 ARG A CA 1
ATOM 600 C C . ARG A 1 75 ? 14.349 10.807 6.036 1.00 63.84 75 ARG A C 1
ATOM 602 O O . ARG A 1 75 ? 15.463 11.099 6.459 1.00 63.84 75 ARG A O 1
ATOM 609 N N . GLY A 1 76 ? 13.938 9.551 5.891 1.00 52.78 76 GLY A N 1
ATOM 610 C CA . GLY A 1 76 ? 14.736 8.389 6.253 1.00 52.78 76 GLY A CA 1
ATOM 611 C C . GLY A 1 76 ? 14.782 7.371 5.124 1.00 52.78 76 GLY A C 1
ATOM 612 O O . GLY A 1 76 ? 13.761 7.061 4.519 1.00 52.78 76 GLY A O 1
ATOM 613 N N . ASN A 1 77 ? 15.966 6.802 4.912 1.00 53.53 77 ASN A N 1
ATOM 614 C CA . ASN A 1 77 ? 16.281 5.649 4.059 1.00 53.53 77 ASN A CA 1
ATOM 615 C C . ASN A 1 77 ? 15.548 4.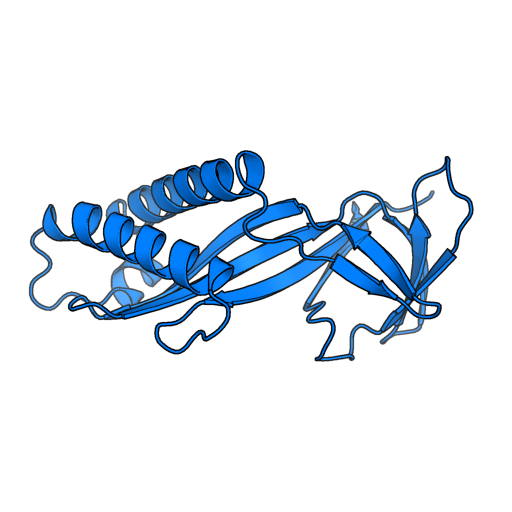341 4.470 1.00 53.53 77 ASN A C 1
ATOM 617 O O . ASN A 1 77 ? 16.108 3.251 4.396 1.00 53.53 77 ASN A O 1
ATOM 621 N N . ASN A 1 78 ? 14.319 4.422 4.985 1.00 60.72 78 ASN A N 1
ATOM 622 C CA . ASN A 1 78 ? 13.672 3.331 5.716 1.00 60.72 78 ASN A CA 1
ATOM 623 C C . ASN A 1 78 ? 12.934 2.341 4.805 1.00 60.72 78 ASN A C 1
ATOM 625 O O . ASN A 1 78 ? 12.701 1.205 5.208 1.00 60.72 78 ASN A O 1
ATOM 629 N N . LEU A 1 79 ? 12.616 2.732 3.570 1.00 73.75 79 LEU A N 1
ATOM 630 C CA . LEU A 1 79 ? 12.228 1.810 2.504 1.00 73.75 79 LEU A CA 1
ATOM 631 C C . LEU A 1 79 ? 12.819 2.297 1.179 1.00 73.75 79 LEU A C 1
ATOM 633 O O . LEU A 1 79 ? 12.350 3.274 0.599 1.00 73.75 79 LEU A O 1
ATOM 637 N N . HIS A 1 80 ? 13.849 1.599 0.699 1.00 75.31 80 HIS A N 1
ATOM 638 C CA . HIS A 1 80 ? 14.373 1.762 -0.654 1.00 75.31 80 HIS A CA 1
ATOM 639 C C . HIS A 1 80 ? 13.801 0.676 -1.542 1.00 75.31 80 HIS A C 1
ATOM 641 O O . HIS A 1 80 ? 14.374 -0.399 -1.706 1.00 75.31 80 HIS A O 1
ATOM 647 N N . GLU A 1 81 ? 12.639 0.973 -2.094 1.00 79.25 81 GLU A N 1
ATOM 648 C CA . GLU A 1 81 ? 11.918 0.039 -2.934 1.00 79.25 81 GLU A CA 1
ATOM 649 C C . GLU A 1 81 ? 12.125 0.402 -4.389 1.00 79.25 81 GLU A C 1
ATOM 651 O O . GLU A 1 81 ? 12.114 1.568 -4.791 1.00 79.25 81 GLU A O 1
ATOM 656 N N . THR A 1 82 ? 12.341 -0.637 -5.176 1.00 77.06 82 THR A N 1
ATOM 657 C CA . THR A 1 82 ? 12.598 -0.521 -6.600 1.00 77.06 82 THR A CA 1
ATOM 658 C C . THR A 1 82 ? 11.793 -1.572 -7.340 1.00 77.06 82 THR A C 1
ATOM 660 O O . THR A 1 82 ? 11.439 -2.618 -6.786 1.00 77.06 82 THR A O 1
ATOM 663 N N . ILE A 1 83 ? 11.499 -1.279 -8.601 1.00 73.94 83 ILE A N 1
ATOM 664 C CA . ILE A 1 83 ? 11.092 -2.290 -9.573 1.00 73.94 83 ILE A CA 1
ATOM 665 C C . ILE A 1 83 ? 12.360 -2.743 -10.286 1.00 73.94 83 ILE A C 1
ATOM 667 O O . ILE A 1 83 ? 13.056 -1.917 -10.882 1.00 73.94 83 ILE A O 1
ATOM 671 N N . GLU A 1 84 ? 12.645 -4.042 -10.225 1.00 68.88 84 GLU A N 1
ATOM 672 C CA . GLU A 1 84 ? 13.666 -4.664 -11.061 1.00 68.88 84 GLU A CA 1
ATOM 673 C C . GLU A 1 84 ? 13.021 -5.147 -12.362 1.00 68.88 84 GLU A C 1
ATOM 675 O O . GLU A 1 84 ? 12.117 -5.983 -12.362 1.00 68.88 84 GLU A O 1
ATOM 680 N N . ALA A 1 85 ? 13.489 -4.616 -13.486 1.00 63.66 85 ALA A N 1
ATOM 681 C CA . ALA A 1 85 ? 13.106 -5.092 -14.807 1.00 63.66 85 ALA A CA 1
ATOM 682 C C . ALA A 1 85 ? 14.155 -6.055 -15.384 1.00 63.66 85 ALA A C 1
ATOM 684 O O . ALA A 1 85 ? 15.293 -6.141 -14.908 1.00 63.66 85 ALA A O 1
ATOM 685 N N . ARG A 1 86 ? 13.802 -6.753 -16.477 1.00 58.94 86 ARG A N 1
ATOM 686 C CA . ARG A 1 86 ? 14.768 -7.588 -17.216 1.00 58.94 86 ARG A CA 1
ATOM 687 C C . ARG A 1 86 ? 16.021 -6.765 -17.554 1.00 58.94 86 ARG A C 1
ATOM 689 O O . ARG A 1 86 ? 15.901 -5.632 -18.012 1.00 58.94 86 ARG A O 1
ATOM 696 N N . HIS A 1 87 ? 17.200 -7.373 -17.381 1.00 62.75 87 HIS A N 1
ATOM 697 C CA . HIS A 1 87 ? 18.534 -6.741 -17.452 1.00 62.75 87 HIS A CA 1
ATOM 698 C C . HIS A 1 87 ? 18.948 -5.909 -16.223 1.00 62.75 87 HIS A C 1
ATOM 700 O O . HIS A 1 87 ? 19.841 -5.072 -16.339 1.00 62.75 87 HIS A O 1
ATOM 706 N N . LYS A 1 88 ? 18.361 -6.175 -15.044 1.00 64.69 88 LYS A N 1
ATOM 707 C CA . LYS A 1 88 ? 18.746 -5.567 -13.752 1.00 64.69 88 LYS A CA 1
ATOM 708 C C . LYS A 1 88 ? 18.631 -4.041 -13.732 1.00 64.69 88 LYS A C 1
ATOM 710 O O . LYS A 1 88 ? 19.420 -3.346 -13.094 1.00 64.69 88 LYS A O 1
ATOM 715 N N . ILE A 1 89 ? 17.667 -3.512 -14.480 1.00 68.56 89 ILE A N 1
ATOM 716 C CA . ILE A 1 89 ? 17.351 -2.086 -14.452 1.00 68.56 89 ILE A CA 1
ATOM 717 C C . ILE A 1 89 ? 16.508 -1.848 -13.206 1.00 68.56 89 ILE A C 1
ATOM 719 O O . ILE A 1 89 ? 15.443 -2.446 -13.069 1.00 68.56 89 ILE A O 1
ATOM 723 N N . MET A 1 90 ? 17.006 -0.991 -12.317 1.00 75.00 90 MET A N 1
ATOM 724 C CA . MET A 1 90 ? 16.381 -0.680 -11.033 1.00 75.00 90 MET A CA 1
ATOM 725 C C . MET A 1 90 ? 15.711 0.684 -11.115 1.00 75.00 90 MET A C 1
ATOM 727 O O . MET A 1 90 ? 16.382 1.689 -11.351 1.00 75.00 90 MET A O 1
ATOM 731 N N . ILE A 1 91 ? 14.397 0.723 -10.921 1.00 75.69 91 ILE A N 1
ATOM 732 C CA . ILE A 1 91 ? 13.618 1.963 -10.984 1.00 75.69 91 ILE A CA 1
ATOM 733 C C . ILE A 1 91 ? 13.155 2.315 -9.576 1.00 75.69 91 ILE A C 1
ATOM 735 O O . ILE A 1 91 ? 12.456 1.497 -8.974 1.00 75.69 91 ILE A O 1
ATOM 739 N N . PRO A 1 92 ? 13.517 3.494 -9.043 1.00 79.38 92 PRO A N 1
ATOM 740 C CA . PRO A 1 92 ? 13.097 3.905 -7.714 1.00 79.38 92 PRO A CA 1
ATOM 741 C C . PRO A 1 92 ? 11.587 4.127 -7.658 1.00 79.38 92 PRO A C 1
ATOM 743 O O . PRO A 1 92 ? 10.960 4.586 -8.619 1.00 79.38 92 PRO A O 1
ATOM 746 N N . LEU A 1 93 ? 11.018 3.801 -6.503 1.00 80.75 93 LEU A N 1
ATOM 747 C CA . LEU A 1 93 ? 9.622 4.051 -6.197 1.00 80.75 93 LEU A CA 1
ATOM 748 C C . LEU A 1 93 ? 9.487 5.156 -5.158 1.00 80.75 93 LEU A C 1
ATOM 750 O O . LEU A 1 93 ? 10.230 5.222 -4.181 1.00 80.75 93 LEU A O 1
ATOM 754 N N . GLU A 1 94 ? 8.485 5.998 -5.361 1.00 84.25 94 GLU A N 1
ATOM 755 C CA . GLU A 1 94 ? 8.105 7.058 -4.443 1.00 84.25 94 GLU A CA 1
ATOM 756 C C . GLU A 1 94 ? 6.862 6.651 -3.663 1.00 84.25 94 GLU A C 1
ATOM 758 O O . GLU A 1 94 ? 5.970 5.974 -4.180 1.00 84.25 94 GLU A O 1
ATOM 763 N N . PHE A 1 95 ? 6.753 7.113 -2.422 1.00 86.88 95 PHE A N 1
ATOM 764 C CA . PHE A 1 95 ? 5.531 6.921 -1.655 1.00 86.88 95 PHE A CA 1
ATOM 765 C C . PHE A 1 95 ? 4.334 7.598 -2.334 1.00 86.88 95 PHE A C 1
ATOM 767 O O . PHE A 1 95 ? 4.391 8.771 -2.711 1.00 86.88 95 PHE A O 1
ATOM 774 N N . ALA A 1 96 ? 3.231 6.861 -2.472 1.00 86.38 96 ALA A N 1
ATOM 775 C CA . ALA A 1 96 ? 1.969 7.404 -2.951 1.00 86.38 96 ALA A CA 1
ATOM 776 C C . ALA A 1 96 ? 1.011 7.656 -1.786 1.00 86.38 96 ALA A C 1
ATOM 778 O O . ALA A 1 96 ? 0.610 8.797 -1.566 1.00 86.38 96 ALA A O 1
ATOM 779 N N . TYR A 1 97 ? 0.639 6.589 -1.083 1.00 88.69 97 TYR A N 1
ATOM 780 C CA . TYR A 1 97 ? -0.257 6.606 0.068 1.00 88.69 97 TYR A CA 1
ATOM 781 C C . TYR A 1 97 ? -0.194 5.254 0.796 1.00 88.69 97 TYR A C 1
ATOM 783 O O . TYR A 1 97 ? 0.388 4.292 0.297 1.00 88.69 97 TYR A O 1
ATOM 791 N N . LEU A 1 98 ? -0.828 5.159 1.959 1.00 90.56 98 LEU A N 1
ATOM 792 C CA . LEU A 1 98 ? -1.072 3.906 2.671 1.00 90.56 98 LEU A CA 1
ATOM 793 C C . LEU A 1 98 ? -2.565 3.658 2.873 1.00 90.56 98 LEU A C 1
ATOM 795 O O . LEU A 1 98 ? -3.358 4.604 2.952 1.00 90.56 98 LEU A O 1
ATOM 799 N N . SER A 1 99 ? -2.912 2.385 3.025 1.00 88.62 99 SER A N 1
ATOM 800 C CA . SER A 1 99 ? -4.206 1.905 3.502 1.00 88.62 99 SER A CA 1
ATOM 801 C C . SER A 1 99 ? -4.026 1.033 4.741 1.00 88.62 99 SER A C 1
ATOM 803 O O . SER A 1 99 ? -3.010 0.364 4.909 1.00 88.62 99 SER A O 1
ATOM 805 N N . VAL A 1 100 ? -5.031 1.045 5.615 1.00 88.81 100 VAL A N 1
ATOM 806 C CA . VAL A 1 100 ? -5.152 0.078 6.711 1.00 88.81 100 VAL A CA 1
ATOM 807 C C . VAL A 1 100 ? -6.158 -0.975 6.263 1.00 88.81 100 VAL A C 1
ATOM 809 O O . VAL A 1 100 ? -7.337 -0.669 6.034 1.00 88.81 100 VAL A O 1
ATOM 812 N N . ASP A 1 101 ? -5.676 -2.195 6.078 1.00 84.88 101 ASP A N 1
ATOM 813 C CA . ASP A 1 101 ? -6.469 -3.301 5.552 1.00 84.88 101 ASP A CA 1
ATOM 814 C C . ASP A 1 101 ? -7.267 -3.961 6.665 1.00 84.88 101 ASP A C 1
ATOM 816 O O . ASP A 1 101 ? -8.474 -4.124 6.511 1.00 84.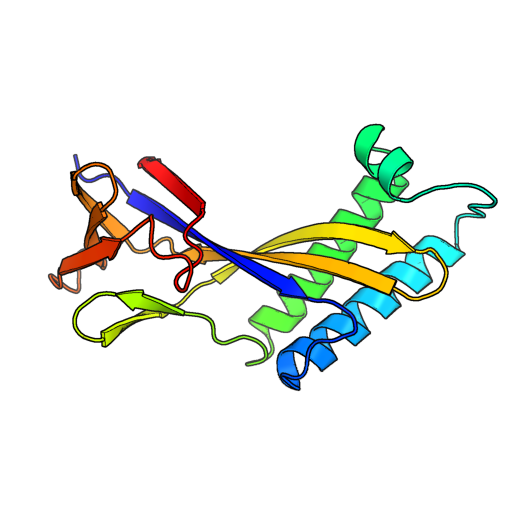88 101 ASP A O 1
ATOM 820 N N . ASP A 1 102 ? -6.620 -4.214 7.803 1.00 83.44 102 ASP A N 1
ATOM 821 C CA . ASP A 1 102 ? -7.249 -4.729 9.017 1.00 83.44 102 ASP A CA 1
ATOM 822 C C . ASP A 1 102 ? -6.651 -4.055 10.260 1.00 83.44 102 ASP A C 1
ATOM 824 O O . ASP A 1 102 ? -5.484 -3.659 10.249 1.00 83.44 102 ASP A O 1
ATOM 828 N N . TYR A 1 103 ? -7.446 -3.906 11.320 1.00 84.75 103 TYR A N 1
ATOM 829 C CA . TYR A 1 103 ? -6.993 -3.424 12.624 1.00 84.75 103 TYR A CA 1
ATOM 830 C C . TYR A 1 103 ? -7.828 -4.033 13.751 1.00 84.75 103 TYR A C 1
ATOM 832 O O . TYR A 1 103 ? -9.028 -3.755 13.870 1.00 84.75 103 TYR A O 1
ATOM 840 N N . ASP A 1 104 ? -7.171 -4.798 14.626 1.00 79.69 104 ASP A N 1
ATOM 841 C CA . ASP A 1 104 ? -7.721 -5.135 15.929 1.00 79.69 104 ASP A CA 1
ATOM 842 C C . ASP A 1 104 ? -7.437 -3.984 16.905 1.00 79.69 104 ASP A C 1
ATOM 844 O O . ASP A 1 104 ? -6.328 -3.465 17.015 1.00 79.69 104 ASP A O 1
ATOM 848 N N . TRP A 1 105 ? -8.460 -3.545 17.638 1.00 74.44 105 TRP A N 1
ATOM 849 C CA . TRP A 1 105 ? -8.347 -2.421 18.580 1.00 74.44 105 TRP A CA 1
ATOM 850 C C . TRP A 1 105 ? -7.383 -2.672 19.741 1.00 74.44 105 TRP A C 1
ATOM 852 O O . TRP A 1 105 ? -7.230 -1.817 20.613 1.00 74.44 105 TRP A O 1
ATOM 862 N N . GLN A 1 106 ? -6.783 -3.858 19.800 1.00 70.31 106 GLN A N 1
ATOM 863 C CA . GLN A 1 106 ? -5.900 -4.248 20.872 1.00 70.31 106 GLN A CA 1
ATOM 864 C C . GLN A 1 106 ? -4.470 -3.858 20.521 1.00 70.31 106 GLN A C 1
ATOM 866 O O . GLN A 1 106 ? -3.905 -3.052 21.254 1.00 70.31 106 GLN A O 1
ATOM 871 N N . ASN A 1 107 ? -3.876 -4.356 19.432 1.00 70.56 107 ASN A N 1
ATOM 872 C CA . ASN A 1 107 ? -2.496 -4.030 19.050 1.00 70.56 107 ASN A CA 1
ATOM 873 C C . ASN A 1 107 ? -2.111 -4.338 17.588 1.00 70.56 107 ASN A C 1
ATOM 875 O O . ASN A 1 107 ? -0.980 -4.014 17.217 1.00 70.56 107 ASN A O 1
ATOM 879 N N . GLN A 1 108 ? -2.950 -4.988 16.785 1.00 83.50 108 GLN A N 1
ATOM 880 C CA . GLN A 1 108 ? -2.534 -5.535 15.490 1.00 83.50 108 GLN A CA 1
ATOM 881 C C . GLN A 1 108 ? -3.171 -4.768 14.341 1.00 83.50 108 GLN A C 1
ATOM 883 O O . GLN A 1 108 ? -4.367 -4.510 14.367 1.00 83.50 108 GLN A O 1
ATOM 888 N N . ALA A 1 109 ? -2.388 -4.446 13.313 1.00 89.38 109 ALA A N 1
ATOM 889 C CA . ALA A 1 109 ? -2.925 -4.015 12.028 1.00 89.38 109 ALA A CA 1
ATOM 890 C C . ALA A 1 109 ? -2.235 -4.747 10.881 1.00 89.38 109 ALA A C 1
ATOM 892 O O . ALA A 1 109 ? -1.093 -5.192 11.007 1.00 89.38 109 ALA A O 1
ATOM 893 N N . THR A 1 110 ? -2.906 -4.766 9.740 1.00 91.88 110 THR A N 1
ATOM 894 C CA . THR A 1 110 ? -2.280 -4.976 8.439 1.00 91.88 110 THR A CA 1
ATOM 895 C C . THR A 1 110 ? -2.350 -3.655 7.683 1.00 91.88 110 THR A C 1
ATOM 897 O O . THR A 1 110 ? -3.425 -3.075 7.523 1.00 91.88 110 THR A O 1
ATOM 900 N N . ILE A 1 111 ? -1.192 -3.143 7.269 1.00 90.81 111 ILE A N 1
ATOM 901 C CA . ILE A 1 111 ? -1.048 -1.858 6.581 1.00 90.81 111 ILE A CA 1
ATOM 902 C C . ILE A 1 111 ? -0.441 -2.122 5.211 1.00 90.81 111 ILE A C 1
ATOM 904 O O . ILE A 1 111 ? 0.675 -2.628 5.129 1.00 90.81 111 ILE A O 1
ATOM 908 N N . THR A 1 112 ? -1.113 -1.702 4.146 1.00 90.06 112 THR A N 1
ATOM 909 C CA . THR A 1 112 ? -0.541 -1.725 2.800 1.00 90.06 112 THR A CA 1
ATOM 910 C C . THR A 1 112 ? 0.021 -0.358 2.441 1.00 90.06 112 THR A C 1
ATOM 912 O O . THR A 1 112 ? -0.674 0.660 2.448 1.00 90.06 112 THR A O 1
ATOM 915 N N . ILE A 1 113 ? 1.302 -0.334 2.088 1.00 88.31 113 ILE A N 1
ATOM 916 C CA . ILE A 1 113 ? 1.973 0.832 1.521 1.00 88.31 113 ILE A CA 1
ATOM 917 C C . ILE A 1 113 ? 1.892 0.742 0.002 1.00 88.31 113 ILE A C 1
ATOM 919 O O . ILE A 1 113 ? 2.351 -0.231 -0.592 1.00 88.31 113 ILE A O 1
ATOM 923 N N . ASN A 1 114 ? 1.358 1.789 -0.620 1.00 86.75 114 ASN A N 1
ATOM 924 C CA . ASN A 1 114 ? 1.311 1.941 -2.065 1.00 86.75 114 ASN A CA 1
ATOM 925 C C . ASN A 1 114 ? 2.428 2.889 -2.500 1.00 86.75 114 ASN A C 1
ATOM 927 O O . ASN A 1 114 ? 2.471 4.065 -2.124 1.00 86.75 114 ASN A O 1
ATOM 931 N N . LEU A 1 115 ? 3.342 2.361 -3.304 1.00 84.88 115 LEU A N 1
ATOM 932 C CA . LEU A 1 115 ? 4.465 3.090 -3.880 1.00 84.88 115 LEU A CA 1
ATOM 933 C C . LEU A 1 115 ? 4.267 3.212 -5.385 1.00 84.88 115 LEU A C 1
ATOM 935 O O . LEU A 1 115 ? 3.696 2.307 -5.978 1.00 84.88 115 LEU A O 1
ATOM 939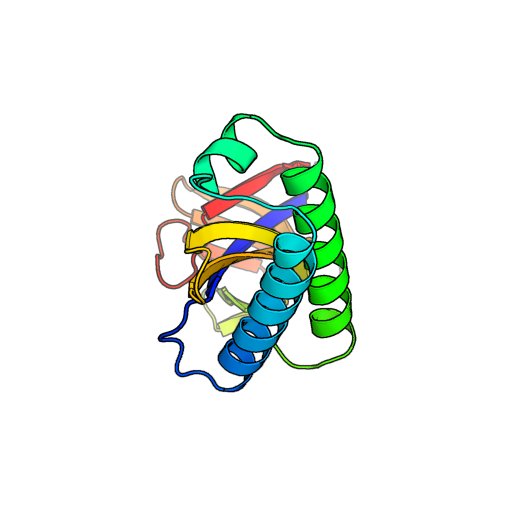 N N . LYS A 1 116 ? 4.744 4.290 -6.011 1.00 83.12 116 LYS A N 1
ATOM 940 C CA . LYS A 1 116 ? 4.596 4.531 -7.452 1.00 83.12 116 LYS A CA 1
ATOM 941 C C . LYS A 1 116 ? 5.882 5.023 -8.110 1.00 83.12 116 LYS A C 1
ATOM 943 O O . LYS A 1 116 ? 6.635 5.778 -7.506 1.00 83.12 116 LYS A O 1
ATOM 948 N N . SER A 1 117 ? 6.075 4.685 -9.381 1.00 79.00 117 SER A N 1
ATOM 949 C CA . SER A 1 117 ? 7.016 5.385 -10.271 1.00 79.00 117 SER A CA 1
ATOM 950 C C . SER A 1 117 ? 6.258 6.297 -11.239 1.00 79.00 117 SER A C 1
ATOM 952 O O . SER A 1 117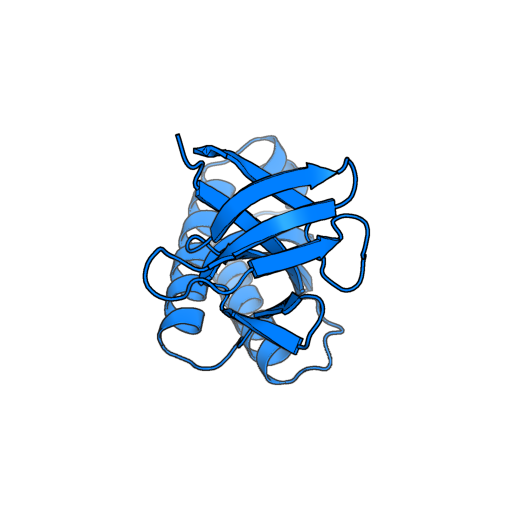 ? 5.148 5.960 -11.652 1.00 79.00 117 SER A O 1
ATOM 954 N N . ILE A 1 118 ? 6.832 7.449 -11.600 1.00 69.19 118 ILE A N 1
ATOM 955 C CA . ILE A 1 118 ? 6.243 8.421 -12.546 1.00 69.19 118 ILE A CA 1
ATOM 956 C C . ILE A 1 118 ? 7.133 8.719 -13.763 1.00 69.19 118 ILE A C 1
ATOM 958 O O . ILE A 1 118 ? 6.749 9.513 -14.618 1.00 69.19 118 ILE A O 1
ATOM 962 N N . GLU A 1 119 ? 8.307 8.095 -13.863 1.00 69.44 119 GLU A N 1
ATOM 963 C CA . GLU A 1 119 ? 9.345 8.466 -14.839 1.00 69.44 119 GLU A CA 1
ATOM 964 C C . GLU A 1 119 ? 9.316 7.632 -16.129 1.00 69.44 119 GLU A C 1
ATOM 966 O O . GLU A 1 119 ? 10.304 7.577 -16.864 1.00 69.44 119 GLU A O 1
ATOM 971 N N . LEU A 1 120 ? 8.203 6.949 -16.407 1.00 77.00 120 LEU A N 1
ATOM 972 C CA . LEU A 1 120 ? 8.151 5.892 -17.412 1.00 77.00 120 LEU A CA 1
ATOM 973 C C . LEU A 1 120 ? 7.200 6.238 -18.552 1.00 77.00 120 LEU A C 1
ATOM 975 O O . LEU A 1 120 ? 6.037 6.587 -18.348 1.00 77.00 120 LEU A O 1
ATOM 979 N N . VAL A 1 121 ? 7.707 6.098 -19.770 1.00 79.56 121 VAL A N 1
ATOM 980 C CA . VAL A 1 121 ? 6.945 6.237 -21.007 1.00 79.56 121 VAL A CA 1
ATOM 981 C C . VAL A 1 121 ? 6.600 4.851 -21.529 1.00 79.56 121 VAL A C 1
ATOM 983 O O . VAL A 1 121 ? 7.491 4.023 -21.717 1.00 79.56 121 VAL A O 1
ATOM 986 N N . LEU A 1 122 ? 5.320 4.610 -21.803 1.00 82.69 122 LEU A N 1
ATOM 987 C CA . LEU A 1 122 ? 4.880 3.390 -22.471 1.00 82.69 122 LEU A CA 1
ATOM 988 C C . LEU A 1 122 ? 5.175 3.467 -23.966 1.00 82.69 122 LEU A C 1
ATOM 990 O O . LEU A 1 122 ? 4.687 4.369 -24.648 1.00 82.69 122 LEU A O 1
ATOM 994 N N . LEU A 1 123 ? 5.930 2.489 -24.461 1.00 85.81 123 LEU A N 1
ATOM 995 C CA . LEU A 1 123 ? 6.178 2.304 -25.886 1.00 85.81 123 LEU A CA 1
ATOM 996 C C . LEU A 1 123 ? 5.179 1.315 -26.487 1.00 85.81 123 LEU A C 1
ATOM 998 O O . LEU A 1 123 ? 4.551 1.621 -27.496 1.00 85.81 123 LEU A O 1
ATOM 1002 N N . GLU A 1 124 ? 5.002 0.155 -25.848 1.00 86.44 124 GLU A N 1
ATOM 1003 C CA . GLU A 1 124 ? 4.150 -0.921 -26.363 1.00 86.44 124 GLU A CA 1
ATOM 1004 C C . GLU A 1 124 ? 3.598 -1.806 -25.235 1.00 86.44 124 GLU A C 1
ATOM 1006 O O . GLU A 1 124 ? 4.191 -1.909 -24.160 1.00 86.44 124 GLU A O 1
ATOM 1011 N N . SER A 1 125 ? 2.448 -2.441 -25.471 1.00 84.44 125 SER A N 1
ATOM 1012 C CA . SER A 1 125 ? 1.817 -3.389 -24.549 1.00 84.44 125 SER A CA 1
ATOM 1013 C C . SER A 1 125 ? 1.623 -4.733 -25.242 1.00 84.44 125 SER A C 1
ATOM 1015 O O . SER A 1 125 ? 1.104 -4.799 -26.353 1.00 84.44 125 SER A O 1
ATOM 1017 N N . PHE A 1 126 ? 2.009 -5.799 -24.549 1.00 84.56 126 PHE A N 1
ATOM 1018 C CA . PHE A 1 126 ? 1.944 -7.187 -24.996 1.00 84.56 126 PHE A CA 1
ATOM 1019 C C . PHE A 1 126 ? 1.000 -8.010 -24.108 1.00 84.56 126 PHE A C 1
ATOM 1021 O O . PHE A 1 126 ? 1.313 -9.135 -23.729 1.00 84.56 126 PHE A O 1
ATOM 1028 N N . GLY A 1 127 ? -0.144 -7.440 -23.718 1.00 81.38 127 GLY A N 1
ATOM 1029 C CA . GLY A 1 127 ? -1.082 -8.091 -22.799 1.00 81.38 127 GLY A CA 1
ATOM 1030 C C . GLY A 1 127 ? -0.543 -8.113 -21.368 1.00 81.38 127 GLY A C 1
ATOM 1031 O O . GLY A 1 127 ? -0.745 -7.151 -20.633 1.00 81.38 127 GLY A O 1
ATOM 1032 N N . SER A 1 128 ? 0.156 -9.184 -20.985 1.00 78.12 128 SER A N 1
ATOM 1033 C CA . SER A 1 128 ? 0.723 -9.375 -19.640 1.00 78.12 128 SER A CA 1
ATOM 1034 C C . SER A 1 128 ? 2.080 -8.702 -19.424 1.00 78.12 128 SER A C 1
ATOM 1036 O O . SER A 1 128 ? 2.597 -8.690 -18.312 1.00 78.12 128 SER A O 1
ATOM 1038 N N . ALA A 1 129 ? 2.657 -8.097 -20.462 1.00 80.25 129 ALA A N 1
ATOM 1039 C CA . ALA A 1 129 ? 3.904 -7.351 -20.362 1.00 80.25 129 ALA A CA 1
ATOM 1040 C C . ALA A 1 129 ? 3.802 -5.983 -21.039 1.00 80.25 129 ALA A C 1
ATOM 1042 O O . ALA A 1 129 ? 3.001 -5.770 -21.951 1.00 80.25 129 ALA A O 1
ATOM 1043 N N . ILE A 1 130 ? 4.648 -5.050 -20.616 1.00 81.81 130 ILE A N 1
ATOM 1044 C CA . ILE A 1 130 ? 4.741 -3.702 -21.182 1.00 81.81 130 ILE A CA 1
ATOM 1045 C C . ILE A 1 130 ? 6.199 -3.348 -21.472 1.00 81.81 130 ILE A C 1
ATOM 1047 O O . ILE A 1 130 ? 7.089 -3.619 -20.664 1.00 81.81 130 ILE A O 1
ATOM 1051 N N . LEU A 1 131 ? 6.437 -2.742 -22.637 1.00 83.56 131 LEU A N 1
ATOM 1052 C CA . LEU A 1 131 ? 7.722 -2.171 -23.026 1.00 83.56 131 LEU A CA 1
ATOM 1053 C C . LEU A 1 131 ? 7.731 -0.686 -22.699 1.00 83.56 131 LEU A C 1
ATOM 1055 O O . LEU A 1 131 ? 6.906 0.087 -23.194 1.00 83.56 131 LEU A O 1
ATOM 1059 N N . LEU A 1 132 ? 8.701 -0.299 -21.884 1.00 82.31 132 LEU A N 1
ATOM 1060 C CA . LEU A 1 132 ? 8.804 1.022 -21.296 1.00 82.31 132 LEU A CA 1
ATOM 1061 C C . LEU A 1 132 ? 10.137 1.662 -21.635 1.00 82.31 132 LEU A C 1
ATOM 1063 O O . LEU A 1 132 ? 11.122 0.975 -21.901 1.00 82.31 132 LEU A O 1
ATOM 1067 N N . ARG A 1 133 ? 10.168 2.989 -21.580 1.00 81.50 133 ARG A N 1
ATOM 1068 C CA . ARG A 1 133 ? 11.377 3.807 -21.641 1.00 81.50 133 ARG A CA 1
ATOM 1069 C C . ARG A 1 133 ? 11.422 4.686 -20.396 1.00 81.50 133 ARG A C 1
ATOM 1071 O O . ARG A 1 133 ? 10.435 5.360 -20.101 1.00 81.50 133 ARG A O 1
ATOM 1078 N N . VAL A 1 134 ? 12.539 4.670 -19.669 1.00 73.12 134 VAL A N 1
ATOM 1079 C CA . VAL A 1 134 ? 12.800 5.677 -18.622 1.00 73.12 134 VAL A CA 1
ATOM 1080 C C . VAL A 1 134 ? 12.922 7.032 -19.331 1.00 73.12 134 VAL A C 1
ATOM 1082 O O . VAL A 1 134 ? 13.419 7.035 -20.442 1.00 73.12 134 VAL A O 1
ATOM 1085 N N . ASN A 1 135 ? 12.383 8.126 -18.781 1.00 67.19 135 ASN A N 1
ATOM 1086 C CA . ASN A 1 135 ? 12.466 9.535 -19.236 1.00 67.19 135 ASN A CA 1
ATOM 1087 C C . ASN A 1 135 ? 13.384 9.859 -20.456 1.00 67.19 135 ASN A C 1
ATOM 1089 O O . ASN A 1 135 ? 14.494 9.363 -20.581 1.00 67.19 135 ASN A O 1
ATOM 1093 N N . GLN A 1 136 ? 12.975 10.818 -21.298 1.00 53.16 136 GLN A N 1
ATOM 1094 C CA . GLN A 1 136 ? 13.662 11.362 -22.489 1.00 53.16 136 GLN A CA 1
ATOM 1095 C C . GLN A 1 136 ? 15.199 11.540 -22.414 1.00 53.16 136 GLN A C 1
ATOM 1097 O O . GLN A 1 136 ? 15.845 11.582 -23.459 1.00 53.16 136 GLN A O 1
ATOM 1102 N N . THR A 1 137 ? 15.800 11.646 -21.229 1.00 56.06 137 THR A N 1
ATOM 1103 C CA . THR A 1 137 ? 17.255 11.699 -21.016 1.00 56.06 137 THR A CA 1
ATOM 1104 C C . THR A 1 137 ? 17.971 10.353 -21.151 1.00 56.06 137 THR A C 1
ATOM 1106 O O . THR A 1 137 ? 19.115 10.320 -21.603 1.00 56.06 137 THR A O 1
ATOM 1109 N N . THR A 1 138 ? 17.340 9.241 -20.780 1.00 59.72 138 THR A N 1
ATOM 1110 C CA . THR A 1 138 ? 17.929 7.901 -20.840 1.00 59.72 138 THR A CA 1
ATOM 1111 C C . THR A 1 138 ? 17.105 7.058 -21.808 1.00 59.72 138 THR A C 1
ATOM 1113 O O . THR A 1 138 ? 16.084 6.491 -21.458 1.00 59.72 138 THR A O 1
ATOM 1116 N N . ASN A 1 139 ? 17.555 6.924 -23.063 1.00 66.31 139 ASN A N 1
ATOM 1117 C CA . ASN A 1 139 ? 16.912 6.084 -24.098 1.00 66.31 139 ASN A CA 1
ATOM 1118 C C . ASN A 1 139 ? 16.891 4.570 -23.771 1.00 66.31 139 ASN A C 1
ATOM 1120 O O . ASN A 1 139 ? 16.750 3.727 -24.657 1.00 66.31 139 ASN A O 1
ATOM 1124 N N . GLN A 1 140 ? 17.058 4.203 -22.505 1.00 73.25 140 GLN A N 1
ATOM 1125 C CA . GLN A 1 140 ? 17.054 2.842 -22.030 1.00 73.25 140 GLN A CA 1
ATOM 1126 C C . GLN A 1 140 ? 15.618 2.329 -21.959 1.00 73.25 140 GLN A C 1
ATOM 1128 O O . GLN A 1 140 ? 14.750 2.905 -21.295 1.00 73.25 140 GLN A O 1
ATOM 1133 N N . THR A 1 141 ? 15.382 1.232 -22.671 1.00 76.88 141 THR A N 1
ATOM 1134 C CA . THR A 1 141 ? 14.102 0.536 -22.675 1.00 76.88 141 THR A CA 1
ATOM 1135 C C . THR A 1 141 ? 14.179 -0.722 -21.831 1.00 76.88 141 THR A C 1
ATOM 1137 O O . THR A 1 141 ? 15.244 -1.322 -21.671 1.00 76.88 141 THR A O 1
ATOM 1140 N N . PHE A 1 142 ? 13.049 -1.111 -21.259 1.00 75.12 142 PHE A N 1
ATOM 1141 C CA . PHE A 1 142 ? 12.950 -2.300 -20.432 1.00 75.12 142 PHE A CA 1
ATOM 1142 C C . PHE A 1 142 ? 11.542 -2.877 -20.492 1.00 75.12 142 PHE A C 1
ATOM 1144 O O . PHE A 1 142 ? 10.575 -2.179 -20.797 1.00 75.12 142 PHE A O 1
ATOM 1151 N N . ILE A 1 143 ? 11.447 -4.176 -20.218 1.00 76.38 143 ILE A N 1
ATOM 1152 C CA . ILE A 1 143 ? 10.181 -4.901 -20.205 1.00 76.38 143 ILE A CA 1
ATOM 1153 C C . ILE A 1 143 ? 9.812 -5.192 -18.761 1.00 76.38 143 ILE A C 1
ATOM 1155 O O . ILE A 1 143 ? 10.621 -5.740 -18.005 1.00 76.38 143 ILE A O 1
ATOM 1159 N N . VAL A 1 144 ? 8.580 -4.843 -18.420 1.00 75.75 144 VAL A N 1
ATOM 1160 C CA . VAL A 1 144 ? 7.944 -5.184 -17.155 1.00 75.75 144 VAL A CA 1
ATOM 1161 C C . VAL A 1 144 ? 6.908 -6.263 -17.416 1.00 75.75 144 VAL A C 1
ATOM 1163 O O . VAL A 1 144 ? 6.065 -6.113 -18.298 1.00 75.75 144 VAL A O 1
ATOM 1166 N N . ASP A 1 145 ? 6.998 -7.341 -16.648 1.00 75.25 145 ASP A N 1
ATOM 1167 C CA . ASP A 1 145 ? 6.020 -8.422 -16.615 1.00 75.25 145 ASP A CA 1
ATOM 1168 C C . ASP A 1 145 ? 5.013 -8.129 -15.494 1.00 75.25 145 ASP A C 1
ATOM 1170 O O . ASP A 1 145 ? 5.398 -8.049 -14.327 1.00 75.25 145 ASP A O 1
ATOM 1174 N N . LEU A 1 146 ? 3.750 -7.908 -15.859 1.00 71.75 146 LEU A N 1
ATOM 1175 C CA . LEU A 1 146 ? 2.668 -7.579 -14.928 1.00 71.75 146 LEU A CA 1
ATOM 1176 C C . LEU A 1 146 ? 2.175 -8.811 -14.160 1.00 71.75 146 LEU A C 1
ATOM 1178 O O . LEU A 1 146 ? 1.581 -8.671 -13.096 1.00 71.75 146 LEU A O 1
ATOM 1182 N N . GLU A 1 147 ? 2.412 -10.017 -14.677 1.00 71.38 147 GLU A N 1
ATOM 1183 C CA . GLU A 1 147 ? 2.007 -11.265 -14.022 1.00 71.38 147 GLU A CA 1
ATOM 1184 C C . GLU A 1 147 ? 3.053 -11.765 -13.023 1.00 71.38 147 GLU A C 1
ATOM 1186 O O . GLU A 1 147 ? 2.793 -12.689 -12.243 1.00 71.38 147 GLU A O 1
ATOM 1191 N N . ASN A 1 148 ? 4.234 -11.145 -13.006 1.00 66.62 148 ASN A N 1
ATOM 1192 C CA . ASN A 1 148 ? 5.270 -11.493 -12.057 1.00 66.62 148 ASN A CA 1
ATOM 1193 C C . ASN A 1 148 ? 4.903 -11.007 -10.643 1.00 66.62 148 ASN A C 1
ATOM 1195 O O . ASN A 1 148 ? 5.072 -9.840 -10.279 1.00 66.62 148 ASN A O 1
ATOM 1199 N N . LYS A 1 149 ? 4.437 -11.960 -9.830 1.00 57.00 149 LYS A N 1
ATOM 1200 C CA . LYS A 1 149 ? 4.045 -11.766 -8.428 1.00 57.00 149 LYS A CA 1
ATOM 1201 C C . LYS A 1 149 ? 5.179 -11.267 -7.534 1.00 57.00 149 LYS A C 1
ATOM 1203 O O . LYS A 1 149 ? 4.888 -10.649 -6.519 1.00 57.00 149 LYS A O 1
ATOM 1208 N N . ASP A 1 150 ? 6.436 -11.480 -7.918 1.00 53.25 150 ASP A N 1
ATOM 1209 C CA . ASP A 1 150 ? 7.595 -11.002 -7.155 1.00 53.25 150 ASP A CA 1
ATOM 1210 C C . ASP A 1 150 ? 7.811 -9.488 -7.332 1.00 53.25 150 ASP A C 1
ATOM 1212 O O . ASP A 1 150 ? 8.460 -8.840 -6.510 1.00 53.25 150 ASP A O 1
ATOM 1216 N N . ILE A 1 151 ? 7.250 -8.905 -8.398 1.00 52.78 151 ILE A N 1
ATOM 1217 C CA . ILE A 1 151 ? 7.364 -7.476 -8.720 1.00 52.78 151 ILE A CA 1
ATOM 1218 C C . ILE A 1 151 ? 6.157 -6.691 -8.161 1.00 52.78 151 ILE A C 1
ATOM 1220 O O . ILE A 1 151 ? 6.247 -5.477 -7.975 1.00 52.78 151 ILE A O 1
ATOM 1224 N N . SER A 1 152 ? 5.054 -7.378 -7.817 1.00 53.06 152 SER A N 1
ATOM 1225 C CA . SER A 1 152 ? 3.814 -6.819 -7.239 1.00 53.06 152 SER A CA 1
ATOM 1226 C C . SER A 1 152 ? 3.282 -5.585 -7.975 1.00 53.06 152 SER A C 1
ATOM 1228 O O . SER A 1 152 ? 2.801 -4.642 -7.345 1.00 53.06 152 SER A O 1
ATOM 1230 N N . ILE A 1 153 ? 3.373 -5.578 -9.308 1.00 60.53 153 ILE A N 1
ATOM 1231 C CA . ILE A 1 153 ? 2.818 -4.504 -10.136 1.00 60.53 153 ILE A CA 1
ATOM 1232 C C . ILE A 1 153 ? 1.353 -4.813 -10.389 1.00 60.53 153 ILE A C 1
ATOM 1234 O O . ILE A 1 153 ? 1.005 -5.610 -11.253 1.00 60.53 153 ILE A O 1
ATOM 1238 N N . THR A 1 154 ? 0.492 -4.197 -9.591 1.00 53.06 154 THR A N 1
ATOM 1239 C CA . THR A 1 154 ? -0.945 -4.494 -9.563 1.00 53.06 154 THR A CA 1
ATOM 1240 C C . THR A 1 154 ? -1.754 -3.644 -10.539 1.00 53.06 154 THR A C 1
ATOM 1242 O O . THR A 1 154 ? -2.860 -4.025 -10.915 1.00 53.06 154 THR A O 1
ATOM 1245 N N . GLU A 1 155 ? -1.210 -2.511 -10.989 1.00 53.44 155 GLU A N 1
ATOM 1246 C CA . GLU A 1 155 ? -1.898 -1.576 -11.878 1.00 53.44 155 GLU A CA 1
ATOM 1247 C C . GLU A 1 155 ? -0.918 -0.710 -12.684 1.00 53.44 155 GLU A C 1
ATOM 1249 O O . GLU A 1 155 ? 0.172 -0.363 -12.219 1.00 53.44 155 GLU A O 1
ATOM 1254 N N . TYR A 1 156 ? -1.342 -0.303 -13.887 1.00 61.19 156 TYR A N 1
ATOM 1255 C CA . TYR A 1 156 ? -0.768 0.851 -14.569 1.00 61.19 156 TYR A CA 1
ATOM 1256 C C . TYR A 1 156 ? -1.865 1.816 -15.017 1.00 61.19 156 TYR A C 1
ATOM 1258 O O . TYR A 1 156 ? -2.904 1.414 -15.538 1.00 61.19 156 TYR A O 1
ATOM 1266 N N . THR A 1 157 ? -1.629 3.116 -14.839 1.00 58.56 157 THR A N 1
ATOM 1267 C CA . THR A 1 157 ? -2.524 4.168 -15.343 1.00 58.56 157 THR A CA 1
ATOM 1268 C C . THR A 1 157 ? -1.811 5.007 -16.390 1.00 58.56 157 THR A C 1
ATOM 1270 O O . THR A 1 157 ? -0.707 5.496 -16.152 1.00 58.56 157 THR A O 1
ATOM 1273 N N . GLN A 1 158 ? -2.443 5.170 -17.555 1.00 60.53 158 GLN A N 1
ATOM 1274 C CA . GLN A 1 158 ? -1.999 6.097 -18.597 1.00 60.53 158 GLN A CA 1
ATOM 1275 C C . GLN A 1 158 ? -2.548 7.492 -18.274 1.00 60.53 158 GLN A C 1
ATOM 1277 O O . GLN A 1 158 ? -3.759 7.640 -18.101 1.00 60.53 158 GLN A O 1
ATOM 1282 N N . LYS A 1 159 ? -1.674 8.498 -18.179 1.00 56.94 159 LYS A N 1
ATOM 1283 C CA . LYS A 1 159 ? -2.073 9.914 -18.204 1.00 56.94 159 LYS A CA 1
ATOM 1284 C C . LYS A 1 159 ? -1.593 10.591 -19.476 1.00 56.94 159 LYS A C 1
ATOM 1286 O O . LYS A 1 159 ? -0.523 10.190 -19.990 1.00 56.94 159 LYS A O 1
#

Organism: NCBI:txid1705564

Foldseek 3Di:
DWWWKKFKAKDKQWCPDPDVLSNVLNQVLLVLVLVLVVVPPQVPHFPVVCVVVVPPSNVVSQVVSFVVSLVDVVVDPSDFDFQQFPPRDTHTWAWDGKDWPGDDSPGITIMMTMTIDGQWTWDDDDPQKTWIAGHPVGRDITMDGNPPVVRRRPDMDTD

Sequence (159 aa):
MDKIIRLSKCIELNQNIQIPAQQSLYNTLINELRVGISGHNLVNSTWELHKNQNTDLYKSLTTELNRVAFGMLQRGNNLHETIEARHKIMIPLEFAYLSVDDYDWQNQATITINLKSIELVLLESFGSAILLRVNQTTNQTFIVDLENKDISITEYTQK

Radius of gyration: 18.08 Å; chains: 1; bounding box: 38×24×51 Å